Protein AF-A0A945HDZ7-F1 (afdb_monomer_lite)

Radius of gyration: 13.48 Å; chains: 1; bounding box: 37×33×40 Å

pLDDT: mean 89.34, std 10.71, range [48.53, 97.19]

Foldseek 3Di:
DDDDPDDDPPFDKDFPQQWDADPNWIWGWWQDPVRDTDIWTFDWDDDDPRMITTPDTDDPPIDTDGDPPDD

Secondary structure (DSSP, 8-state):
--------SS--EEEGGG-EEETTEEEEEEE-TTS-EEEEE-EEEEEETTEEEEEES--TTPEEPP-----

Structure (mmCIF, N/CA/C/O backbone):
data_AF-A0A945HDZ7-F1
#
_entry.id   AF-A0A945HDZ7-F1
#
loop_
_atom_site.group_PDB
_atom_site.id
_atom_site.type_symbol
_atom_site.label_atom_id
_atom_site.label_alt_id
_atom_site.label_comp_id
_atom_site.label_asym_id
_atom_site.label_entity_id
_atom_site.label_seq_id
_atom_site.pdbx_PDB_ins_code
_atom_site.Cartn_x
_atom_site.Cartn_y
_atom_site.Cartn_z
_atom_site.occupancy
_atom_site.B_iso_or_equiv
_atom_site.auth_seq_id
_atom_site.auth_comp_id
_atom_site.auth_asym_id
_atom_site.auth_atom_id
_atom_site.pdbx_PDB_model_num
ATOM 1 N N . ILE A 1 1 ? 14.705 -18.090 -23.720 1.00 71.38 1 ILE A N 1
ATOM 2 C CA . ILE A 1 1 ? 15.715 -17.829 -22.674 1.00 71.38 1 ILE A CA 1
ATOM 3 C C . ILE A 1 1 ? 15.151 -16.685 -21.872 1.00 71.38 1 ILE A C 1
ATOM 5 O O . ILE A 1 1 ? 14.992 -15.617 -22.449 1.00 71.38 1 ILE A O 1
ATOM 9 N N . ASP A 1 2 ? 14.792 -16.939 -20.621 1.00 76.50 2 ASP A N 1
ATOM 10 C CA . ASP A 1 2 ? 14.354 -15.894 -19.702 1.00 76.50 2 ASP A CA 1
ATOM 11 C C . ASP A 1 2 ? 15.573 -15.372 -18.943 1.00 76.50 2 ASP A C 1
ATOM 13 O O . ASP A 1 2 ? 16.436 -16.151 -18.531 1.00 76.50 2 ASP A O 1
ATOM 17 N N . VAL A 1 3 ? 15.673 -14.051 -18.820 1.00 81.44 3 VAL A N 1
ATOM 18 C CA . VAL A 1 3 ? 16.746 -13.370 -18.090 1.00 81.44 3 VAL A CA 1
ATOM 19 C C . VAL A 1 3 ? 16.095 -12.578 -16.970 1.00 81.44 3 VAL A C 1
ATOM 21 O O . VAL A 1 3 ? 15.263 -11.712 -17.229 1.00 81.44 3 VAL A O 1
ATOM 24 N N . VAL A 1 4 ? 16.475 -12.884 -15.732 1.00 81.06 4 VAL A N 1
ATOM 25 C CA . VAL A 1 4 ? 16.046 -12.132 -14.551 1.00 81.06 4 VAL A CA 1
ATOM 26 C C . VAL A 1 4 ? 16.992 -10.949 -14.381 1.00 81.06 4 VAL A C 1
ATOM 28 O O . VAL A 1 4 ? 18.201 -11.142 -14.266 1.00 81.06 4 VAL A O 1
ATOM 31 N N . VAL A 1 5 ? 16.442 -9.736 -14.411 1.00 83.19 5 VAL A N 1
ATOM 32 C CA . VAL A 1 5 ? 17.211 -8.490 -14.249 1.00 83.19 5 VAL A CA 1
ATOM 33 C C . VAL A 1 5 ? 17.291 -8.089 -12.778 1.00 83.19 5 VAL A C 1
ATOM 35 O O . VAL A 1 5 ? 18.344 -7.650 -12.329 1.00 83.19 5 VAL A O 1
ATOM 38 N N . GLU A 1 6 ? 16.210 -8.293 -12.024 1.00 80.75 6 GLU A N 1
ATOM 39 C CA . GLU A 1 6 ? 16.118 -7.951 -10.606 1.00 80.75 6 GLU A CA 1
ATOM 40 C C . GLU A 1 6 ? 15.126 -8.886 -9.900 1.00 80.75 6 GLU A C 1
ATOM 42 O O . GLU A 1 6 ? 14.188 -9.393 -10.521 1.00 80.75 6 GLU A O 1
ATOM 47 N N . GLN A 1 7 ? 15.375 -9.164 -8.620 1.00 82.94 7 GLN A N 1
ATOM 48 C CA . GLN A 1 7 ? 14.527 -9.995 -7.769 1.00 82.94 7 GLN A CA 1
ATOM 49 C C . GLN A 1 7 ? 14.619 -9.503 -6.320 1.00 82.94 7 GLN A C 1
ATOM 51 O O . GLN A 1 7 ? 15.717 -9.257 -5.823 1.00 82.94 7 GLN A O 1
ATOM 56 N N . SER A 1 8 ? 13.475 -9.442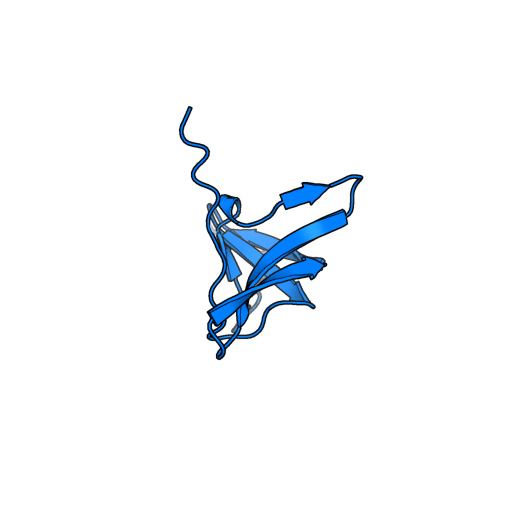 -5.635 1.00 83.88 8 SER A N 1
ATOM 57 C CA . SER A 1 8 ? 13.359 -9.170 -4.198 1.00 83.88 8 SER A CA 1
ATOM 58 C C . SER A 1 8 ? 12.671 -10.371 -3.557 1.00 83.88 8 SER A C 1
ATOM 60 O O . SER A 1 8 ? 11.583 -10.775 -3.969 1.00 83.88 8 SER A O 1
ATOM 62 N N . LEU A 1 9 ? 13.364 -11.013 -2.618 1.00 85.25 9 LEU A N 1
ATOM 63 C CA . LEU A 1 9 ? 12.840 -12.135 -1.843 1.00 85.25 9 LEU A CA 1
ATOM 64 C C . LEU A 1 9 ? 12.269 -11.578 -0.536 1.00 85.25 9 LEU A C 1
ATOM 66 O O . LEU A 1 9 ? 12.871 -10.691 0.062 1.00 85.25 9 LEU A O 1
ATOM 70 N N . ASP A 1 10 ? 11.117 -12.100 -0.110 1.00 89.00 10 ASP A N 1
ATOM 71 C CA . ASP A 1 10 ? 10.409 -11.678 1.111 1.00 89.00 10 ASP A CA 1
ATOM 72 C C . ASP A 1 10 ? 9.912 -10.213 1.104 1.00 89.00 10 ASP A C 1
ATOM 74 O O . ASP A 1 10 ? 9.787 -9.574 2.150 1.00 89.00 10 ASP A O 1
ATOM 78 N N . ALA A 1 11 ? 9.581 -9.689 -0.081 1.00 93.62 11 ALA A N 1
ATOM 79 C CA . ALA A 1 11 ? 9.016 -8.353 -0.255 1.00 93.62 11 ALA A CA 1
ATOM 80 C C . ALA A 1 11 ? 7.596 -8.229 0.326 1.00 93.62 11 ALA A C 1
ATOM 82 O O . ALA A 1 11 ? 6.732 -9.086 0.107 1.00 93.62 11 ALA A O 1
ATOM 83 N N . VAL A 1 12 ? 7.319 -7.111 1.005 1.00 96.44 12 VAL A N 1
ATOM 84 C CA . VAL A 1 12 ? 5.940 -6.712 1.306 1.00 96.44 12 VAL A CA 1
ATOM 85 C C . VAL A 1 12 ? 5.325 -6.200 0.016 1.00 96.44 12 VAL A C 1
ATOM 87 O O . VAL A 1 12 ? 5.828 -5.252 -0.574 1.00 96.44 12 VAL A O 1
ATOM 90 N N . VAL A 1 13 ? 4.227 -6.810 -0.416 1.00 96.50 13 VAL A N 1
ATOM 91 C CA . VAL A 1 13 ? 3.511 -6.389 -1.621 1.00 96.50 13 VAL A CA 1
ATOM 92 C C . VAL A 1 13 ? 2.069 -6.049 -1.301 1.00 96.50 13 VAL A C 1
ATOM 94 O O . VAL A 1 13 ? 1.421 -6.697 -0.475 1.00 96.50 13 VAL A O 1
ATOM 97 N N . VAL A 1 14 ? 1.549 -5.043 -1.993 1.00 96.25 14 VAL A N 1
ATOM 98 C CA . VAL A 1 14 ? 0.134 -4.668 -1.950 1.00 96.25 14 VAL A CA 1
ATOM 99 C C . VAL A 1 14 ? -0.421 -4.623 -3.370 1.00 96.25 14 VAL A C 1
ATOM 101 O O . VAL A 1 14 ? 0.338 -4.409 -4.317 1.00 96.25 14 VAL A O 1
ATO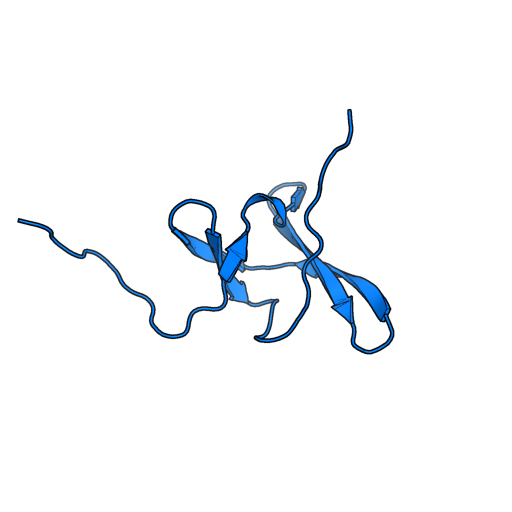M 104 N N . PRO A 1 15 ? -1.732 -4.826 -3.573 1.00 95.94 15 PRO A N 1
ATOM 105 C CA . PRO A 1 15 ? -2.323 -4.604 -4.885 1.00 95.94 15 PRO A CA 1
ATOM 106 C C . PRO A 1 15 ? -2.165 -3.140 -5.299 1.00 95.94 15 PRO A C 1
ATOM 108 O O . PRO A 1 15 ? -2.381 -2.247 -4.482 1.00 95.94 15 PRO A O 1
ATOM 111 N N . ILE A 1 16 ? -1.871 -2.886 -6.575 1.00 93.94 16 ILE A N 1
ATOM 112 C CA . ILE A 1 16 ? -1.707 -1.519 -7.107 1.00 93.94 16 ILE A CA 1
ATOM 113 C C . ILE A 1 16 ? -2.962 -0.673 -6.835 1.00 93.94 16 ILE A C 1
ATOM 115 O O . ILE A 1 16 ? -2.862 0.500 -6.500 1.00 93.94 16 ILE A O 1
ATOM 119 N N . ALA A 1 17 ? -4.147 -1.290 -6.879 1.00 93.12 17 ALA A N 1
ATOM 120 C CA . ALA A 1 17 ? -5.425 -0.642 -6.572 1.00 93.12 17 ALA A CA 1
ATOM 121 C C . ALA A 1 17 ? -5.587 -0.181 -5.104 1.00 93.12 17 ALA A C 1
ATOM 123 O O . ALA A 1 17 ? -6.567 0.482 -4.776 1.00 93.12 17 ALA A O 1
ATOM 124 N N . ALA A 1 18 ? -4.674 -0.553 -4.200 1.00 95.00 18 ALA A N 1
ATOM 125 C CA . ALA A 1 18 ? -4.632 -0.036 -2.830 1.00 95.00 18 ALA A CA 1
ATOM 126 C C . ALA A 1 18 ? -3.798 1.251 -2.704 1.00 95.00 18 ALA A C 1
ATOM 128 O O . ALA A 1 18 ? -3.879 1.928 -1.675 1.00 95.00 18 ALA A O 1
ATOM 129 N N . VAL A 1 19 ? -2.962 1.555 -3.703 1.00 94.62 19 VAL A N 1
ATOM 130 C CA . VAL A 1 19 ? -2.039 2.691 -3.675 1.00 94.62 19 VAL A CA 1
ATOM 131 C C . VAL A 1 19 ? -2.730 3.925 -4.235 1.00 94.62 19 VAL A C 1
ATOM 133 O O . VAL A 1 19 ? -3.202 3.950 -5.368 1.00 94.62 19 VAL A O 1
ATOM 136 N N . LEU A 1 20 ? -2.774 4.967 -3.413 1.00 92.94 20 LEU A N 1
ATOM 137 C CA . LEU A 1 20 ? -3.337 6.268 -3.732 1.00 92.94 20 LEU A CA 1
ATOM 138 C C . LEU A 1 20 ? -2.193 7.245 -3.992 1.00 92.94 20 LEU A C 1
ATOM 140 O O . LEU A 1 20 ? -1.353 7.459 -3.115 1.00 92.94 20 LEU A O 1
ATOM 144 N N . SER A 1 21 ? -2.188 7.882 -5.158 1.00 89.00 21 SER A N 1
ATOM 145 C CA . SER A 1 21 ? -1.252 8.964 -5.471 1.00 89.00 21 SER A CA 1
ATOM 146 C C . SER A 1 21 ? -1.924 10.317 -5.232 1.00 89.00 21 SER A C 1
ATOM 148 O O . SER A 1 21 ? -2.871 10.672 -5.932 1.00 89.00 21 SER A O 1
ATOM 150 N N . ASP A 1 22 ? -1.424 11.088 -4.268 1.00 79.81 22 ASP A N 1
ATOM 151 C CA . ASP A 1 22 ? -1.900 12.444 -3.968 1.00 79.81 22 ASP A CA 1
ATOM 152 C C . ASP A 1 22 ? -0.727 13.426 -4.051 1.00 79.81 22 ASP A C 1
ATOM 154 O O . ASP A 1 22 ? 0.239 13.330 -3.295 1.00 79.81 22 ASP A O 1
ATOM 158 N N . GLY A 1 23 ? -0.759 14.338 -5.026 1.00 80.88 23 GLY A N 1
ATOM 159 C CA . GLY A 1 23 ? 0.280 15.363 -5.188 1.00 80.88 23 GLY A CA 1
ATOM 160 C C . GLY A 1 23 ? 1.705 14.829 -5.402 1.00 80.88 23 GLY A C 1
ATOM 161 O O . GLY A 1 23 ? 2.663 15.537 -5.108 1.00 80.88 23 GLY A O 1
ATOM 162 N N . GLY A 1 24 ? 1.856 13.594 -5.893 1.00 84.88 24 GLY A N 1
ATOM 163 C CA . GLY A 1 24 ? 3.153 12.927 -6.071 1.00 84.88 24 GLY A CA 1
ATOM 164 C C . GLY A 1 24 ? 3.641 12.135 -4.853 1.00 84.88 24 GLY A C 1
ATOM 165 O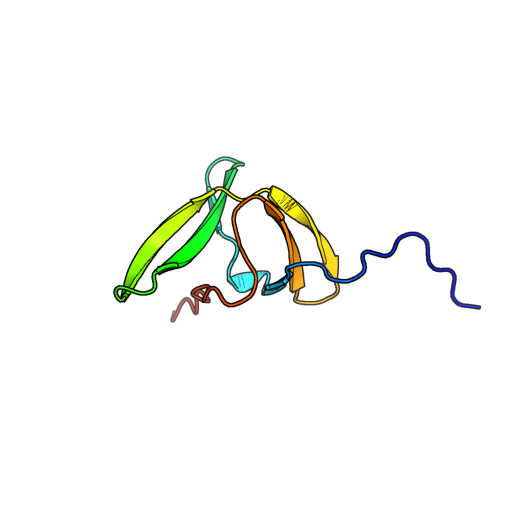 O . GLY A 1 24 ? 4.673 11.481 -4.949 1.00 84.88 24 GLY A O 1
ATOM 166 N N . GLN A 1 25 ? 2.903 12.151 -3.739 1.00 91.56 25 GLN A N 1
ATOM 167 C CA . GLN A 1 25 ? 3.126 11.256 -2.607 1.00 91.56 25 GLN A CA 1
ATOM 168 C C . GLN A 1 25 ? 2.238 10.018 -2.749 1.00 91.56 25 GLN A C 1
ATOM 170 O O . GLN A 1 25 ? 1.019 10.120 -2.907 1.00 91.56 25 GLN A O 1
ATOM 175 N N . GLU A 1 26 ? 2.846 8.841 -2.646 1.00 95.44 26 GLU A N 1
ATOM 176 C CA . GLU A 1 26 ? 2.118 7.578 -2.578 1.00 95.44 26 GLU A CA 1
ATOM 177 C C . GLU A 1 26 ? 1.687 7.293 -1.143 1.00 95.44 26 GLU A C 1
ATOM 179 O O . GLU A 1 26 ? 2.445 7.468 -0.181 1.00 95.44 26 GLU A O 1
ATOM 184 N N . THR A 1 27 ? 0.434 6.877 -0.993 1.00 96.00 27 THR A N 1
ATOM 185 C CA . THR A 1 27 ? -0.161 6.546 0.296 1.00 96.00 27 THR A CA 1
ATOM 186 C C . THR A 1 27 ? -1.039 5.310 0.179 1.00 96.00 27 THR A C 1
ATOM 188 O O . THR A 1 27 ? -1.594 5.021 -0.876 1.00 96.00 27 THR A O 1
ATOM 191 N N . VAL A 1 28 ? -1.216 4.601 1.287 1.00 96.06 28 VAL A N 1
ATOM 192 C CA . VAL A 1 28 ? -2.214 3.534 1.422 1.00 96.06 28 VAL A CA 1
ATOM 193 C C . VAL A 1 28 ? -3.113 3.822 2.610 1.00 96.06 28 VAL A C 1
ATOM 195 O O . VAL A 1 28 ? -2.795 4.634 3.484 1.00 96.06 28 VAL A O 1
ATOM 198 N N . ARG A 1 29 ? -4.248 3.131 2.660 1.00 95.31 29 ARG A N 1
ATOM 199 C CA . ARG A 1 29 ? -5.097 3.087 3.848 1.00 95.31 29 ARG A CA 1
ATOM 200 C C . ARG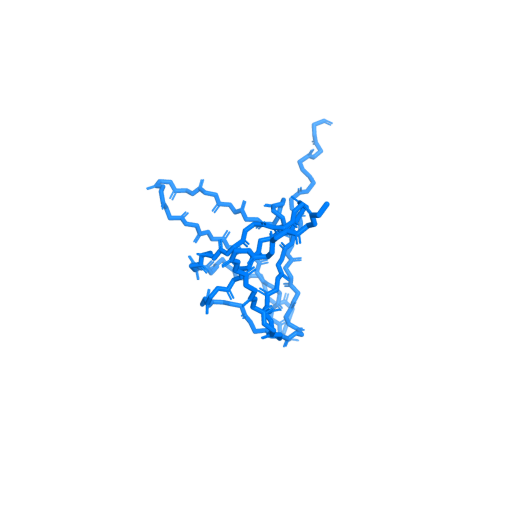 A 1 29 ? -4.932 1.737 4.522 1.00 95.31 29 ARG A C 1
ATOM 202 O O . ARG A 1 29 ? -5.251 0.721 3.910 1.00 95.31 29 ARG A O 1
ATOM 209 N N . VAL A 1 30 ? -4.467 1.743 5.764 1.00 95.50 30 VAL A N 1
ATOM 210 C CA . VAL A 1 30 ? -4.289 0.539 6.581 1.00 95.50 30 VAL A CA 1
ATOM 211 C C . VAL A 1 30 ? -5.349 0.460 7.669 1.00 95.50 30 VAL A C 1
ATOM 213 O O . VAL A 1 30 ? -5.826 1.488 8.153 1.00 95.50 30 VAL A O 1
ATOM 216 N N . VAL A 1 31 ? -5.714 -0.761 8.052 1.00 94.81 31 VAL A N 1
ATOM 217 C CA . VAL A 1 31 ? -6.557 -1.025 9.222 1.00 94.81 31 VAL A CA 1
ATOM 218 C C . VAL A 1 31 ? -5.657 -1.458 10.374 1.00 94.81 31 VAL A C 1
ATOM 220 O O . VAL A 1 31 ? -4.981 -2.484 10.281 1.00 94.81 31 VAL A O 1
ATOM 223 N N . THR A 1 32 ? -5.638 -0.677 11.451 1.00 89.19 32 THR A N 1
ATOM 224 C CA . THR A 1 32 ? -4.867 -1.000 12.656 1.00 89.19 32 THR A CA 1
ATOM 225 C C . THR A 1 32 ? -5.481 -2.190 13.404 1.00 89.19 32 THR A C 1
ATOM 227 O O . THR A 1 32 ? -6.653 -2.518 13.187 1.00 89.19 32 THR A O 1
ATOM 230 N N . PRO A 1 33 ? -4.745 -2.824 14.338 1.00 88.31 33 PRO A N 1
ATOM 231 C CA . PRO A 1 33 ? -5.299 -3.882 15.189 1.00 88.31 33 PRO A CA 1
ATOM 232 C C . PRO A 1 33 ? -6.543 -3.459 15.988 1.00 88.31 33 PRO A C 1
ATOM 234 O O . PRO A 1 33 ? -7.390 -4.298 16.285 1.00 88.31 33 PRO A O 1
ATOM 237 N N . ASP A 1 34 ? -6.682 -2.162 16.277 1.00 91.00 34 ASP A N 1
ATOM 238 C CA . ASP A 1 34 ? -7.835 -1.582 16.977 1.00 91.00 34 ASP A CA 1
ATOM 239 C C . ASP A 1 34 ? -9.021 -1.276 16.037 1.00 91.00 34 ASP A C 1
ATOM 241 O O . ASP A 1 34 ? -10.036 -0.721 16.459 1.00 91.00 34 ASP A O 1
ATOM 245 N N . GLY A 1 35 ? -8.906 -1.620 14.750 1.00 90.06 35 GLY A N 1
ATOM 246 C CA . GLY A 1 35 ? -9.938 -1.400 13.736 1.00 90.06 35 GLY A CA 1
ATOM 247 C C . GLY A 1 35 ? -10.014 0.036 13.210 1.00 90.06 35 GLY A C 1
ATOM 248 O O . GLY A 1 35 ? -11.005 0.402 12.576 1.00 90.06 35 GLY A O 1
ATOM 249 N N . ILE A 1 36 ? -8.995 0.862 13.461 1.00 93.31 36 ILE A N 1
ATOM 250 C CA . ILE A 1 36 ? -8.938 2.254 12.998 1.00 93.31 36 ILE A CA 1
ATOM 251 C C . ILE A 1 36 ? -8.342 2.295 11.591 1.00 93.31 36 ILE A C 1
ATOM 253 O O . ILE A 1 36 ? -7.410 1.558 11.280 1.00 93.31 36 ILE A O 1
ATOM 257 N N . ILE A 1 37 ? -8.879 3.165 10.734 1.00 94.56 37 ILE A N 1
ATOM 258 C CA . ILE A 1 37 ? -8.346 3.386 9.389 1.00 94.56 37 ILE A CA 1
ATOM 259 C C . ILE A 1 37 ? -7.362 4.551 9.423 1.00 94.56 37 ILE A C 1
ATOM 261 O O . ILE A 1 37 ? -7.744 5.674 9.750 1.00 94.56 37 ILE A O 1
ATOM 265 N N . GLU A 1 38 ? -6.129 4.300 9.000 1.00 94.06 38 GLU A N 1
ATOM 266 C CA . GLU A 1 38 ? -5.077 5.311 8.908 1.00 94.06 38 GLU A CA 1
ATOM 267 C C . GLU A 1 38 ? -4.608 5.461 7.462 1.00 94.06 38 GLU A C 1
ATOM 269 O O . GLU A 1 38 ? -4.392 4.469 6.765 1.00 94.06 38 GLU A O 1
ATOM 274 N N . ARG A 1 39 ? -4.435 6.706 6.999 1.00 94.12 39 ARG A N 1
ATOM 275 C CA . ARG A 1 39 ? -3.712 6.979 5.752 1.00 94.12 39 ARG A CA 1
ATOM 276 C C . ARG A 1 39 ? -2.230 7.069 6.084 1.00 94.12 39 ARG A C 1
ATOM 278 O O . ARG A 1 39 ? -1.837 7.888 6.912 1.00 94.12 39 ARG A O 1
ATOM 285 N N . ARG A 1 40 ? -1.422 6.257 5.416 1.00 95.38 40 ARG A N 1
ATOM 286 C CA . ARG A 1 40 ? 0.012 6.172 5.662 1.00 95.38 40 ARG A CA 1
ATOM 287 C C . ARG A 1 40 ? 0.775 6.404 4.367 1.00 95.38 40 ARG A C 1
ATOM 289 O O . ARG A 1 40 ? 0.417 5.834 3.339 1.00 95.38 40 ARG A O 1
ATOM 296 N N . ALA A 1 41 ? 1.788 7.263 4.424 1.00 96.56 41 ALA A N 1
ATOM 297 C CA . ALA A 1 41 ? 2.726 7.428 3.321 1.00 96.56 41 ALA A CA 1
ATOM 298 C C . ALA A 1 41 ? 3.551 6.151 3.156 1.00 96.56 41 ALA A C 1
ATOM 300 O O . ALA A 1 41 ? 3.918 5.521 4.151 1.00 96.56 41 ALA A O 1
ATOM 301 N N . ILE A 1 42 ? 3.805 5.785 1.906 1.00 97.12 42 ILE A N 1
ATOM 302 C CA . ILE A 1 42 ? 4.624 4.632 1.552 1.00 97.12 42 ILE A CA 1
ATOM 303 C C . ILE A 1 42 ? 5.681 5.033 0.533 1.00 97.12 42 ILE A C 1
ATOM 305 O O . ILE A 1 42 ? 5.538 6.036 -0.168 1.00 97.12 42 ILE A O 1
ATOM 309 N N . GLU A 1 43 ? 6.716 4.212 0.446 1.00 96.75 43 GLU A N 1
ATOM 310 C CA . GLU A 1 43 ? 7.638 4.193 -0.684 1.00 96.75 43 GLU A CA 1
ATOM 311 C C . GLU A 1 43 ? 7.440 2.875 -1.425 1.00 96.75 43 GLU A C 1
ATOM 313 O O . GLU A 1 43 ? 7.431 1.808 -0.802 1.00 96.75 43 GLU A O 1
ATOM 318 N N . THR A 1 44 ? 7.257 2.949 -2.740 1.00 95.75 44 THR A N 1
ATOM 319 C CA . THR A 1 44 ? 7.096 1.770 -3.589 1.00 95.75 44 THR A CA 1
ATOM 320 C C . THR A 1 44 ? 8.408 1.355 -4.250 1.00 95.75 44 THR A C 1
ATOM 322 O O . THR A 1 44 ? 9.327 2.157 -4.429 1.00 95.75 44 THR A O 1
ATOM 325 N N . GLY A 1 45 ? 8.501 0.067 -4.569 1.00 94.81 45 GLY A N 1
ATOM 326 C CA . GLY A 1 45 ? 9.627 -0.551 -5.258 1.00 94.81 45 GLY A CA 1
ATOM 327 C C . GLY A 1 45 ? 9.193 -1.164 -6.583 1.00 94.81 45 GLY A C 1
ATOM 328 O O . GLY A 1 45 ? 8.547 -0.519 -7.413 1.00 94.81 45 GLY A O 1
ATOM 329 N N . MET A 1 46 ? 9.554 -2.428 -6.792 1.00 93.88 46 MET A N 1
ATOM 330 C CA . MET A 1 46 ? 9.228 -3.133 -8.027 1.00 93.88 46 MET A CA 1
ATOM 331 C C . MET A 1 46 ? 7.722 -3.324 -8.227 1.00 93.88 46 MET A C 1
ATOM 333 O O . MET A 1 46 ? 6.963 -3.599 -7.296 1.00 93.88 46 MET A O 1
ATOM 337 N N . LEU A 1 47 ? 7.307 -3.249 -9.490 1.00 93.94 47 LEU A N 1
ATOM 338 C CA . LEU A 1 47 ? 5.963 -3.598 -9.928 1.00 93.94 47 LEU A CA 1
ATOM 339 C C . LEU A 1 47 ? 5.969 -5.010 -10.518 1.00 93.94 47 LEU A C 1
ATOM 341 O O . LEU A 1 47 ? 6.738 -5.297 -11.436 1.00 93.94 47 LEU A O 1
ATOM 345 N N . ASP A 1 48 ? 5.082 -5.864 -10.013 1.00 92.19 48 ASP A N 1
ATOM 346 C CA . ASP A 1 48 ? 4.905 -7.242 -10.469 1.00 92.19 48 ASP A CA 1
ATOM 347 C C . ASP A 1 48 ? 3.423 -7.518 -10.764 1.00 92.19 48 ASP A C 1
ATOM 349 O O . ASP A 1 48 ? 2.601 -7.801 -9.885 1.00 92.19 48 ASP A O 1
ATOM 353 N N . GLY A 1 49 ? 3.055 -7.377 -12.038 1.00 92.88 49 GLY A N 1
ATOM 354 C CA . GLY A 1 49 ? 1.688 -7.576 -12.507 1.00 92.88 49 GLY A CA 1
ATO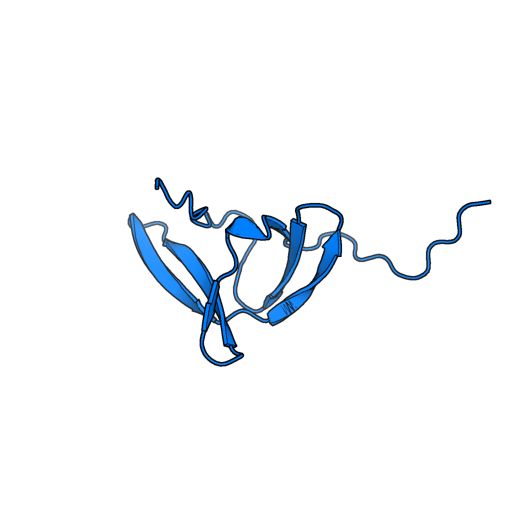M 355 C C . GLY A 1 49 ? 0.691 -6.622 -11.842 1.00 92.88 49 GLY A C 1
ATOM 356 O O . GLY A 1 49 ? 0.662 -5.434 -12.147 1.00 92.88 49 GLY A O 1
ATOM 357 N N . ALA A 1 50 ? -0.168 -7.163 -10.974 1.00 93.75 50 ALA A N 1
ATOM 358 C CA . ALA A 1 50 ? -1.186 -6.407 -10.235 1.00 93.75 50 ALA A CA 1
ATOM 359 C C . ALA A 1 50 ? -0.715 -5.947 -8.843 1.00 93.75 50 ALA A C 1
ATOM 361 O O . ALA A 1 50 ? -1.496 -5.346 -8.098 1.00 93.75 50 ALA A O 1
ATOM 362 N N . TYR A 1 51 ? 0.532 -6.246 -8.488 1.00 95.38 51 TYR A N 1
ATOM 363 C CA . TYR A 1 51 ? 1.124 -5.966 -7.192 1.00 95.38 51 TYR A CA 1
ATOM 364 C C . TYR A 1 51 ? 2.266 -4.964 -7.322 1.00 95.38 51 TYR A C 1
ATOM 366 O O . TYR A 1 51 ? 2.936 -4.881 -8.351 1.00 95.38 51 TYR A O 1
ATOM 374 N N . VAL A 1 52 ? 2.487 -4.215 -6.251 1.00 96.44 52 VAL A N 1
ATOM 375 C CA . VAL A 1 52 ? 3.638 -3.332 -6.094 1.00 96.44 52 VAL A CA 1
ATOM 376 C C . VAL A 1 52 ? 4.303 -3.613 -4.754 1.00 96.44 52 VAL A C 1
ATOM 378 O O . VAL A 1 52 ? 3.627 -3.823 -3.742 1.00 96.44 52 VAL A O 1
ATOM 381 N N . GLU A 1 53 ? 5.628 -3.665 -4.767 1.00 97.19 53 GLU A N 1
ATOM 382 C CA . GLU A 1 53 ? 6.452 -3.755 -3.570 1.00 97.19 53 GLU A CA 1
ATOM 383 C C . GLU A 1 53 ? 6.332 -2.470 -2.752 1.00 97.19 53 GLU A C 1
ATOM 385 O O . GLU A 1 53 ? 6.397 -1.365 -3.288 1.00 97.19 53 GLU A O 1
ATOM 390 N N . VAL A 1 54 ? 6.180 -2.621 -1.441 1.00 97.06 54 VAL A N 1
ATOM 391 C CA . VAL A 1 54 ? 6.212 -1.533 -0.470 1.00 97.06 54 VAL A CA 1
ATOM 392 C C . VAL A 1 54 ? 7.527 -1.627 0.291 1.00 97.06 54 VAL A C 1
ATOM 394 O O . VAL A 1 54 ? 7.722 -2.526 1.106 1.00 97.06 54 VAL A O 1
ATOM 397 N N . VAL A 1 55 ? 8.425 -0.681 0.025 1.00 96.62 55 VAL A N 1
ATOM 398 C CA . VAL A 1 55 ? 9.751 -0.600 0.651 1.00 96.62 55 VAL A CA 1
ATOM 399 C C . VAL A 1 55 ? 9.627 -0.084 2.082 1.00 96.62 55 VAL A C 1
ATOM 401 O O . VAL A 1 55 ? 10.282 -0.590 2.994 1.00 96.62 55 VAL A O 1
ATOM 404 N N . THR A 1 56 ? 8.758 0.907 2.302 1.00 96.25 56 THR A N 1
ATOM 405 C CA . THR A 1 56 ? 8.481 1.458 3.632 1.00 96.25 56 THR A CA 1
ATOM 406 C C . THR A 1 56 ? 7.001 1.776 3.817 1.00 96.25 56 THR A C 1
ATOM 408 O O . THR A 1 56 ? 6.275 2.079 2.873 1.00 96.25 56 THR A O 1
ATOM 411 N N . GLY A 1 57 ? 6.545 1.707 5.069 1.00 94.94 57 GLY A N 1
ATOM 412 C CA . GLY A 1 57 ? 5.204 2.128 5.467 1.00 94.94 57 GLY A CA 1
ATOM 413 C C . GLY A 1 57 ? 4.171 1.006 5.588 1.00 94.94 57 GLY A C 1
ATOM 414 O O . GLY A 1 57 ? 3.162 1.229 6.236 1.00 94.94 57 GLY A O 1
ATOM 415 N N . VAL A 1 58 ? 4.393 -0.211 5.093 1.00 96.12 58 VAL A N 1
ATOM 416 C CA . VAL A 1 58 ? 3.496 -1.354 5.374 1.00 96.12 58 VAL A CA 1
ATOM 417 C C . VAL A 1 58 ? 4.310 -2.536 5.875 1.00 96.12 58 VAL A C 1
ATOM 419 O O . VAL A 1 58 ? 5.362 -2.846 5.325 1.00 96.12 58 VAL A O 1
ATOM 422 N N . ALA A 1 59 ? 3.828 -3.189 6.928 1.00 94.12 59 ALA A N 1
ATOM 423 C CA . ALA A 1 59 ? 4.429 -4.383 7.497 1.00 94.12 59 ALA A CA 1
ATOM 424 C C . ALA A 1 59 ? 3.651 -5.652 7.096 1.00 94.12 59 ALA A C 1
ATOM 426 O O . ALA A 1 59 ? 2.435 -5.598 6.873 1.00 94.12 59 ALA A O 1
ATOM 427 N N . PRO A 1 60 ? 4.315 -6.825 7.050 1.00 93.44 60 PRO A N 1
ATOM 428 C CA . PRO A 1 60 ? 3.633 -8.098 6.850 1.00 93.44 60 PRO A CA 1
ATOM 429 C C . PRO A 1 60 ? 2.497 -8.300 7.862 1.00 93.44 60 PRO A C 1
ATOM 431 O O . PRO A 1 60 ? 2.678 -8.109 9.064 1.00 93.44 60 PRO A O 1
ATOM 434 N N . GLY A 1 61 ? 1.332 -8.728 7.374 1.00 92.00 61 GLY A N 1
ATOM 435 C CA . GLY A 1 61 ? 0.151 -8.989 8.204 1.00 92.00 61 GLY A CA 1
ATOM 436 C C . GLY A 1 61 ? -0.754 -7.780 8.454 1.00 92.00 61 GLY A C 1
ATOM 437 O O . GLY A 1 61 ? -1.829 -7.958 9.025 1.00 92.00 61 GLY A O 1
ATOM 438 N N . GLU A 1 62 ? -0.378 -6.577 8.009 1.00 94.06 62 GLU A N 1
ATOM 439 C CA . GLU A 1 62 ? -1.300 -5.438 7.981 1.00 94.06 62 GLU A CA 1
ATOM 440 C C . GLU A 1 62 ? -2.328 -5.575 6.848 1.00 94.06 62 GLU A C 1
ATOM 442 O O . GLU A 1 62 ? -2.060 -6.144 5.787 1.00 94.06 62 GLU A O 1
ATOM 447 N N . TYR A 1 63 ? -3.520 -5.020 7.067 1.00 94.00 63 TYR A N 1
ATOM 448 C CA . TYR A 1 63 ? -4.585 -5.005 6.068 1.00 94.00 63 TYR A CA 1
ATOM 449 C C . TYR A 1 63 ? -4.618 -3.661 5.359 1.00 94.00 63 TYR A C 1
ATOM 451 O O . TYR A 1 63 ? -4.808 -2.628 6.003 1.00 94.00 63 TYR A O 1
ATOM 459 N N . VAL A 1 64 ? -4.501 -3.685 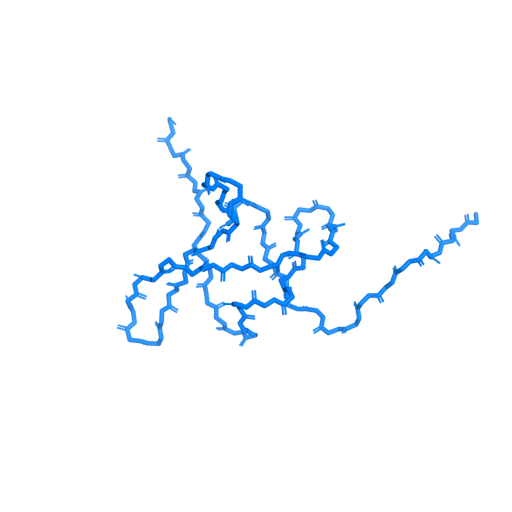4.032 1.00 95.06 64 VAL A N 1
ATOM 460 C CA . VAL A 1 64 ? -4.728 -2.515 3.180 1.00 95.06 64 VAL A CA 1
ATOM 461 C C . VAL A 1 64 ? -6.137 -2.527 2.605 1.00 95.06 64 VAL A C 1
ATOM 463 O O . VAL A 1 64 ? -6.683 -3.573 2.251 1.00 95.06 64 VAL A O 1
ATOM 466 N N . ILE A 1 65 ? -6.736 -1.347 2.511 1.00 94.06 65 ILE A N 1
ATOM 467 C CA . ILE A 1 65 ? -8.057 -1.177 1.912 1.00 94.06 65 ILE A CA 1
ATOM 468 C C . ILE A 1 65 ? -7.886 -1.036 0.404 1.00 94.06 65 ILE A C 1
ATOM 470 O O . ILE A 1 65 ? -7.223 -0.114 -0.063 1.00 94.06 65 ILE A O 1
ATOM 474 N N . LEU A 1 66 ? -8.530 -1.925 -0.349 1.00 91.44 66 LEU A N 1
ATOM 475 C CA . LEU A 1 66 ? -8.686 -1.758 -1.788 1.00 91.44 66 LEU A CA 1
ATOM 476 C C . LEU A 1 66 ? -9.772 -0.726 -2.044 1.00 91.44 66 LEU A C 1
ATOM 478 O O . LEU A 1 66 ? -10.898 -0.868 -1.558 1.00 91.44 66 LEU A O 1
ATOM 482 N N . GLU A 1 67 ? -9.442 0.309 -2.804 1.00 72.19 67 GLU A N 1
ATOM 483 C CA . GLU A 1 67 ? -10.469 1.182 -3.339 1.00 72.19 67 GLU A CA 1
ATOM 484 C C . GLU A 1 67 ? -11.189 0.418 -4.454 1.00 72.19 67 GLU A C 1
ATOM 486 O O . GLU A 1 67 ? -10.637 0.145 -5.516 1.00 72.19 67 GLU A O 1
ATOM 491 N N . ILE A 1 68 ? -12.427 0.007 -4.189 1.00 57.91 68 ILE A N 1
ATOM 492 C CA . ILE A 1 68 ? -13.372 -0.299 -5.257 1.00 57.91 68 ILE A CA 1
ATOM 493 C C . ILE A 1 68 ? -14.233 0.946 -5.360 1.00 57.91 68 ILE A C 1
ATOM 495 O O . ILE A 1 68 ? -15.225 1.074 -4.639 1.00 57.91 68 ILE A O 1
ATOM 499 N N . ASP A 1 69 ? -13.809 1.886 -6.201 1.00 55.00 69 ASP A N 1
ATOM 500 C CA . ASP A 1 69 ? -14.664 2.995 -6.595 1.00 55.00 69 ASP A CA 1
ATOM 501 C C . ASP A 1 69 ? -15.891 2.382 -7.291 1.00 55.00 69 ASP A C 1
ATOM 503 O O . ASP A 1 69 ? -15.831 1.889 -8.420 1.00 55.00 69 ASP A O 1
ATOM 507 N N . ARG A 1 70 ? -16.995 2.271 -6.545 1.00 50.84 70 ARG A N 1
ATOM 508 C CA . ARG A 1 70 ? -18.306 1.949 -7.102 1.00 50.84 70 ARG A CA 1
ATOM 509 C C . ARG A 1 70 ? -18.835 3.233 -7.725 1.00 50.84 70 ARG A C 1
ATOM 511 O O . ARG A 1 70 ? -19.496 4.014 -7.040 1.00 50.84 70 ARG A O 1
ATOM 518 N N . SER A 1 71 ? -18.539 3.416 -9.008 1.00 48.53 71 SER A N 1
ATOM 519 C CA . SER A 1 71 ? -19.416 4.177 -9.901 1.00 48.53 71 SER A CA 1
ATOM 520 C C . SER A 1 71 ? -20.582 3.315 -10.380 1.00 48.53 71 SER A C 1
ATOM 522 O O . SER A 1 71 ? -20.433 2.070 -10.435 1.00 48.53 71 SER A O 1
#

Sequence (71 aa):
IDVVVEQSLDAVVVPIAAVLSDGGQETVRVVTPDGIIERRAIETGMLDGAYVEVVTGVAPGEYVILEIDRS